Protein AF-A0A7X0HKC8-F1 (afdb_monomer_lite)

Structure (mmCIF, N/CA/C/O backbone):
data_AF-A0A7X0HKC8-F1
#
_entry.id   AF-A0A7X0HKC8-F1
#
loop_
_atom_site.group_PDB
_atom_site.id
_atom_site.type_symbol
_atom_site.label_atom_id
_atom_site.label_alt_id
_atom_site.label_comp_id
_atom_site.label_asym_id
_atom_site.label_entity_id
_atom_site.label_seq_id
_atom_site.pdbx_PDB_ins_code
_atom_site.Cartn_x
_atom_site.Cartn_y
_atom_site.Cartn_z
_atom_site.occupancy
_atom_site.B_iso_or_equiv
_atom_site.auth_seq_id
_atom_site.auth_comp_id
_atom_site.auth_asym_id
_atom_site.auth_atom_id
_atom_site.pdbx_PDB_model_num
ATOM 1 N N . MET A 1 1 ? 8.796 0.384 -24.326 1.00 85.12 1 MET A N 1
ATOM 2 C CA . MET A 1 1 ? 9.056 0.018 -22.917 1.00 85.12 1 MET A CA 1
ATOM 3 C C . MET A 1 1 ? 9.182 1.229 -22.002 1.00 85.12 1 MET A C 1
ATOM 5 O O . MET A 1 1 ? 8.378 1.314 -21.091 1.00 85.12 1 MET A O 1
ATOM 9 N N . THR A 1 2 ? 10.059 2.206 -22.260 1.00 91.94 2 THR A N 1
ATOM 10 C CA . THR A 1 2 ? 10.259 3.383 -21.380 1.00 91.94 2 THR A CA 1
ATOM 11 C C . THR A 1 2 ? 8.975 4.115 -20.975 1.00 91.94 2 THR A C 1
ATOM 13 O O . THR A 1 2 ? 8.730 4.292 -19.790 1.00 91.94 2 THR A O 1
ATOM 16 N N . ALA A 1 3 ? 8.119 4.488 -21.933 1.00 94.56 3 ALA A N 1
ATOM 17 C CA . ALA A 1 3 ? 6.871 5.194 -21.624 1.00 94.56 3 ALA A CA 1
ATOM 18 C C . ALA A 1 3 ? 5.909 4.365 -20.746 1.00 94.56 3 ALA A C 1
ATOM 20 O O . ALA A 1 3 ? 5.246 4.919 -19.877 1.00 94.56 3 ALA A O 1
ATOM 21 N N . HIS A 1 4 ? 5.8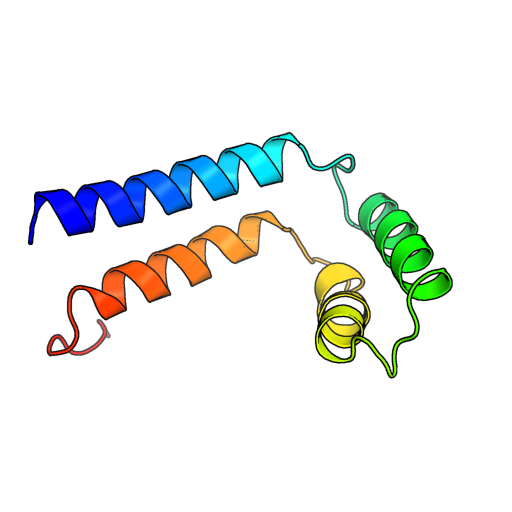67 3.041 -20.932 1.00 94.75 4 HIS A N 1
ATOM 22 C CA . HIS A 1 4 ? 5.043 2.150 -20.109 1.00 94.75 4 HIS A CA 1
ATOM 23 C C . HIS A 1 4 ? 5.597 2.005 -18.689 1.00 94.75 4 HIS A C 1
ATOM 25 O O . HIS A 1 4 ? 4.825 2.060 -17.741 1.00 94.75 4 HIS A O 1
ATOM 31 N N . ALA A 1 5 ? 6.920 1.880 -18.538 1.00 95.19 5 ALA A N 1
ATOM 32 C CA . ALA A 1 5 ? 7.571 1.823 -17.229 1.00 95.19 5 ALA A CA 1
ATOM 33 C C . ALA A 1 5 ? 7.337 3.114 -16.428 1.00 95.19 5 ALA A C 1
ATOM 35 O O . ALA A 1 5 ? 6.906 3.059 -15.281 1.00 95.19 5 ALA A O 1
ATOM 36 N N . VAL A 1 6 ? 7.533 4.276 -17.064 1.00 96.12 6 VAL A N 1
ATOM 37 C CA . VAL A 1 6 ? 7.270 5.582 -16.439 1.00 96.12 6 VAL A CA 1
ATOM 38 C C . VAL A 1 6 ? 5.803 5.703 -16.032 1.00 96.12 6 VAL A C 1
ATOM 40 O O . VAL A 1 6 ? 5.522 6.058 -14.895 1.00 96.12 6 VAL A O 1
ATOM 43 N N . SER A 1 7 ? 4.868 5.357 -16.923 1.00 97.56 7 SE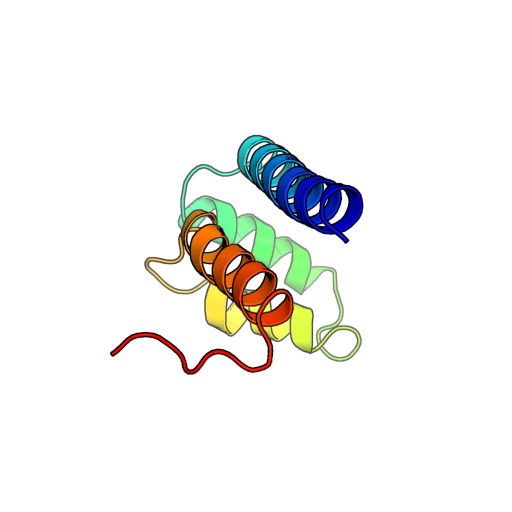R A N 1
ATOM 44 C CA . SER A 1 7 ? 3.434 5.426 -16.622 1.00 97.56 7 SER A CA 1
ATOM 45 C C . SER A 1 7 ? 3.019 4.500 -15.475 1.00 97.56 7 SER A C 1
ATOM 47 O O . SER A 1 7 ? 2.135 4.868 -14.704 1.00 97.56 7 SER A O 1
ATOM 49 N N . LEU A 1 8 ? 3.621 3.312 -15.360 1.00 96.69 8 LEU A N 1
ATOM 50 C CA . LEU A 1 8 ? 3.333 2.363 -14.283 1.00 96.69 8 LEU A CA 1
ATOM 51 C C . LEU A 1 8 ? 3.804 2.901 -12.927 1.00 96.69 8 LEU A C 1
ATOM 53 O O . LEU A 1 8 ? 3.033 2.904 -11.970 1.00 96.69 8 LEU A O 1
ATOM 57 N N . ILE A 1 9 ? 5.045 3.392 -12.867 1.00 97.50 9 ILE A N 1
ATOM 58 C CA . ILE A 1 9 ? 5.629 3.973 -11.651 1.00 97.50 9 ILE A CA 1
ATOM 59 C C . ILE A 1 9 ? 4.836 5.211 -11.215 1.00 97.50 9 ILE A C 1
ATOM 61 O O . ILE A 1 9 ? 4.487 5.332 -10.043 1.00 97.50 9 ILE A O 1
ATOM 65 N N . ASP A 1 10 ? 4.505 6.096 -12.159 1.00 98.06 10 ASP A N 1
ATOM 66 C CA . ASP A 1 10 ? 3.712 7.303 -11.901 1.00 98.06 10 ASP A CA 1
ATOM 67 C C . ASP A 1 10 ? 2.315 6.963 -11.361 1.00 98.06 10 ASP A C 1
ATOM 69 O O . ASP A 1 10 ? 1.881 7.530 -10.361 1.00 98.06 10 ASP A O 1
ATOM 73 N N . SER A 1 11 ? 1.648 5.960 -11.945 1.00 98.06 11 SER A N 1
ATOM 74 C CA . SER A 1 11 ? 0.327 5.512 -11.479 1.00 98.06 11 SER A CA 1
ATOM 75 C C . SER A 1 11 ? 0.371 4.954 -10.055 1.00 98.06 11 SER A C 1
ATOM 77 O O . SER A 1 11 ? -0.536 5.229 -9.269 1.00 98.06 11 SER A O 1
ATOM 79 N N . TYR A 1 12 ? 1.417 4.195 -9.706 1.00 97.88 12 TYR A N 1
ATOM 80 C CA . TYR A 1 12 ? 1.601 3.679 -8.349 1.00 97.88 12 TYR A CA 1
ATOM 81 C C . TYR A 1 12 ? 1.854 4.808 -7.346 1.00 97.88 12 TYR A C 1
ATOM 83 O O . TYR A 1 12 ? 1.154 4.892 -6.341 1.00 97.88 12 TYR A O 1
ATOM 91 N N . LEU A 1 13 ? 2.798 5.709 -7.648 1.00 97.50 13 LEU A N 1
ATOM 92 C CA . LEU A 1 13 ? 3.105 6.883 -6.824 1.00 97.50 13 LEU A CA 1
ATOM 93 C C . LEU A 1 13 ? 1.856 7.729 -6.574 1.00 97.50 13 LEU A C 1
ATOM 95 O O . LEU A 1 13 ? 1.522 8.025 -5.428 1.00 97.50 13 LEU A O 1
ATOM 99 N N . TYR A 1 14 ? 1.153 8.092 -7.646 1.00 97.94 14 TYR A N 1
ATOM 100 C CA . TYR A 1 14 ? -0.040 8.920 -7.560 1.00 97.94 14 TYR A CA 1
ATOM 101 C C . TYR A 1 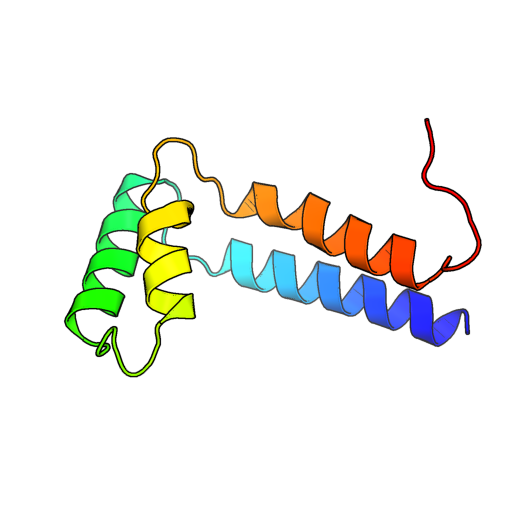14 ? -1.147 8.236 -6.752 1.00 97.94 14 TYR A C 1
ATOM 103 O O . TYR A 1 14 ? -1.713 8.847 -5.846 1.00 97.94 14 TYR A O 1
ATOM 111 N N . GLY A 1 15 ? -1.434 6.965 -7.049 1.00 97.06 15 GLY A N 1
ATOM 112 C CA . GLY A 1 15 ? -2.458 6.194 -6.347 1.00 97.06 15 GLY A CA 1
ATOM 113 C C . GLY A 1 15 ? -2.153 6.035 -4.858 1.00 97.06 15 GLY A C 1
ATOM 114 O O . GLY A 1 15 ? -3.043 6.233 -4.032 1.00 97.06 15 GLY A O 1
ATOM 115 N N . PHE A 1 16 ? -0.896 5.750 -4.511 1.00 96.62 16 PHE A N 1
ATOM 116 C CA . PHE A 1 16 ? -0.476 5.592 -3.123 1.00 96.62 16 PHE A CA 1
ATOM 117 C C . PHE A 1 16 ? -0.628 6.895 -2.337 1.00 96.62 16 PHE A C 1
ATOM 119 O O . PHE A 1 16 ? -1.286 6.903 -1.300 1.00 96.62 16 PHE A O 1
ATOM 126 N N . VAL A 1 17 ? -0.087 8.004 -2.856 1.00 95.38 17 VAL A N 1
ATOM 127 C CA . VAL A 1 17 ? -0.165 9.319 -2.198 1.00 95.38 17 VAL A CA 1
ATOM 128 C C . VAL A 1 17 ? -1.614 9.778 -2.055 1.00 95.38 17 VAL A C 1
ATOM 130 O O . VAL A 1 17 ? -1.991 10.308 -1.008 1.00 95.38 17 VAL A O 1
ATOM 133 N N . LEU A 1 18 ? -2.446 9.568 -3.082 1.00 95.88 18 LEU A N 1
ATOM 134 C CA . LEU A 1 18 ? -3.867 9.897 -3.020 1.00 95.88 18 LEU A CA 1
ATOM 135 C C . LEU A 1 18 ? -4.571 9.102 -1.917 1.00 95.88 18 LEU A C 1
ATOM 137 O O . LEU A 1 18 ? -5.348 9.682 -1.157 1.00 95.88 18 LEU A O 1
ATOM 141 N N . GLN A 1 19 ? -4.302 7.799 -1.820 1.00 91.81 19 GLN A N 1
ATOM 142 C CA . GLN A 1 19 ? -4.899 6.949 -0.797 1.00 91.81 19 GLN A CA 1
ATOM 143 C C . GLN A 1 19 ? -4.418 7.336 0.601 1.00 91.81 19 GLN A C 1
ATOM 145 O O . GLN A 1 19 ? -5.262 7.589 1.453 1.00 91.81 19 GLN A O 1
ATOM 150 N N . GLU A 1 20 ? -3.105 7.453 0.816 1.00 89.94 20 GLU A N 1
ATOM 151 C CA . GLU A 1 20 ? -2.498 7.862 2.090 1.00 89.94 20 GLU A CA 1
ATOM 152 C C . GLU A 1 20 ? -3.064 9.204 2.575 1.00 89.94 20 GLU A C 1
ATOM 154 O O . GLU A 1 20 ? -3.497 9.320 3.718 1.00 89.94 20 GLU A O 1
ATOM 159 N N . SER A 1 21 ? -3.167 10.191 1.679 1.00 90.69 21 SER A N 1
ATOM 160 C CA . SER A 1 21 ? -3.728 11.515 1.994 1.00 90.69 21 SER A CA 1
ATOM 161 C C . SER A 1 21 ? -5.235 11.495 2.272 1.00 90.69 21 SER A C 1
ATOM 163 O O . SER A 1 21 ? -5.764 12.444 2.849 1.00 90.69 21 SER A O 1
ATOM 165 N N . SER A 1 22 ? -5.940 10.456 1.820 1.00 88.94 22 SER A N 1
ATOM 166 C CA . SER A 1 22 ? -7.386 10.294 2.008 1.00 88.94 22 SER A CA 1
ATOM 167 C C . SER A 1 22 ? -7.734 9.419 3.212 1.00 88.94 22 SER A C 1
ATOM 169 O O . SER A 1 22 ? -8.921 9.255 3.508 1.00 88.94 22 SER A O 1
ATOM 171 N N . LEU A 1 23 ? -6.741 8.828 3.888 1.00 84.50 23 LEU A N 1
ATOM 172 C CA . LEU A 1 23 ? -6.993 8.013 5.067 1.00 84.50 23 LEU A CA 1
ATOM 173 C C . LEU A 1 23 ? -7.609 8.895 6.159 1.00 84.50 23 LEU A C 1
ATOM 175 O O . LEU A 1 23 ? -7.049 9.936 6.503 1.00 84.50 23 LEU A O 1
ATOM 179 N N . PRO A 1 24 ? -8.753 8.495 6.737 1.00 76.31 24 PRO A N 1
ATOM 180 C CA . PRO A 1 24 ? -9.426 9.282 7.763 1.00 76.31 24 PRO A CA 1
ATOM 181 C C . PRO A 1 24 ? -8.752 9.143 9.134 1.00 76.31 24 PRO A C 1
ATOM 183 O O . PRO A 1 24 ? -9.382 9.437 10.141 1.00 76.31 24 PRO A O 1
ATOM 186 N N . PHE A 1 25 ? -7.512 8.653 9.185 1.00 74.56 25 PHE A N 1
ATOM 187 C CA . PHE A 1 25 ? -6.797 8.376 10.417 1.00 74.56 25 PHE A CA 1
ATOM 188 C C . PHE A 1 25 ? -5.326 8.753 10.306 1.00 74.56 25 PHE A C 1
ATOM 190 O O . PHE A 1 25 ? -4.689 8.551 9.275 1.00 74.56 25 PHE A O 1
ATOM 197 N N . SER A 1 26 ? -4.781 9.282 11.399 1.00 69.19 26 SER A N 1
ATOM 198 C CA . SER A 1 26 ? -3.366 9.686 11.482 1.00 69.19 26 SER A CA 1
ATOM 199 C C . SER A 1 26 ? -2.520 8.752 12.361 1.00 69.19 26 SER A C 1
ATOM 201 O O . SER A 1 26 ? -1.341 9.020 12.586 1.00 69.19 26 SER A O 1
ATOM 203 N N . GLY A 1 27 ? -3.106 7.669 12.891 1.00 70.12 27 GLY A N 1
ATOM 204 C CA . GLY A 1 27 ? -2.437 6.760 13.821 1.00 70.12 27 GLY A CA 1
ATOM 205 C C . GLY A 1 27 ? -3.132 5.407 13.988 1.00 70.12 27 GLY A C 1
ATOM 206 O O . GLY A 1 27 ? -4.259 5.197 13.538 1.00 70.12 27 GLY A O 1
ATOM 207 N N . THR A 1 28 ? -2.438 4.484 14.654 1.00 67.06 28 THR A N 1
ATOM 208 C CA . THR A 1 28 ? -2.828 3.072 14.816 1.00 67.06 28 THR A CA 1
ATOM 209 C C . THR A 1 28 ? -4.135 2.859 15.584 1.00 67.06 28 THR A C 1
ATOM 211 O O . THR A 1 28 ? -4.855 1.913 15.285 1.00 67.06 28 THR A O 1
ATOM 214 N N . GLU A 1 29 ? -4.477 3.724 16.546 1.00 72.44 29 GLU A N 1
ATOM 215 C CA . GLU A 1 29 ? -5.738 3.623 17.305 1.00 72.44 29 GLU A CA 1
ATOM 216 C C . GLU A 1 29 ? -6.971 3.884 16.429 1.00 72.44 29 GLU A C 1
ATOM 218 O O . GLU A 1 29 ? -7.926 3.112 16.445 1.00 72.44 29 GLU A O 1
ATOM 223 N N . GLU A 1 30 ? -6.938 4.934 15.615 1.00 76.44 30 GLU A N 1
ATOM 224 C CA . GLU A 1 30 ? -8.063 5.337 14.766 1.00 76.44 30 GLU A CA 1
ATOM 225 C C . GLU A 1 30 ? -8.218 4.383 13.563 1.00 76.44 30 GLU A C 1
ATOM 227 O O . GLU A 1 30 ? -9.332 4.009 13.187 1.00 76.44 30 GLU A O 1
ATOM 232 N N . LEU A 1 31 ? -7.097 3.863 13.044 1.00 77.00 31 LEU A N 1
ATOM 233 C CA . LEU A 1 31 ? -7.092 2.739 12.103 1.00 77.00 31 LEU A CA 1
ATOM 234 C C . LEU A 1 31 ? -7.765 1.497 12.704 1.00 77.00 31 LEU A C 1
ATOM 236 O O . LEU A 1 31 ? -8.514 0.809 12.007 1.00 77.00 31 LEU A O 1
ATOM 240 N N . ALA A 1 32 ? -7.530 1.212 13.988 1.00 75.69 32 ALA A N 1
ATOM 241 C CA . ALA A 1 32 ? -8.101 0.043 14.636 1.00 75.69 32 ALA A CA 1
ATOM 242 C C . ALA A 1 32 ? -9.620 0.123 14.798 1.00 75.69 32 ALA A C 1
ATOM 244 O O . ALA A 1 32 ? -10.315 -0.883 14.621 1.00 75.69 32 ALA A O 1
ATOM 245 N N . GLU A 1 33 ? -10.154 1.314 15.062 1.00 79.88 33 GLU A N 1
ATOM 246 C CA . GLU A 1 33 ? -11.600 1.532 15.093 1.00 79.88 33 GLU A CA 1
ATOM 247 C C . GLU A 1 33 ? -12.242 1.309 13.719 1.00 79.88 33 GLU A C 1
ATOM 249 O O . GLU A 1 33 ? -13.258 0.610 13.622 1.00 79.88 33 GLU A O 1
ATOM 254 N N . VAL A 1 34 ? -11.632 1.841 12.653 1.00 79.50 34 VAL A N 1
ATOM 255 C CA . VAL A 1 34 ? -12.122 1.689 11.274 1.00 79.50 34 VAL A CA 1
ATOM 256 C C . VAL A 1 34 ? -12.027 0.235 10.814 1.00 79.50 34 VAL A C 1
ATOM 258 O O . VAL A 1 34 ? -13.018 -0.321 10.340 1.00 79.50 34 VAL A O 1
ATOM 261 N N . ALA A 1 35 ? -10.878 -0.419 11.000 1.00 78.88 35 ALA A N 1
ATOM 262 C CA . ALA A 1 35 ? -10.697 -1.830 10.663 1.00 78.88 35 ALA A CA 1
ATOM 263 C C . ALA A 1 35 ? -11.667 -2.718 11.458 1.00 78.88 35 ALA A C 1
ATOM 265 O O . ALA A 1 35 ? -12.302 -3.609 10.896 1.00 78.88 35 ALA A O 1
ATOM 266 N N . GLY A 1 36 ? -11.862 -2.428 12.747 1.00 78.38 36 GLY A N 1
ATOM 267 C CA . GLY A 1 36 ? -12.851 -3.107 13.576 1.00 78.38 36 GLY A CA 1
ATOM 268 C C . GLY A 1 36 ? -14.288 -2.906 13.086 1.00 78.38 36 GLY A C 1
ATOM 269 O O . GLY A 1 36 ? -15.084 -3.837 13.164 1.00 78.38 36 GLY A O 1
ATOM 270 N N . ALA A 1 37 ? -14.640 -1.723 12.571 1.00 81.25 37 ALA A N 1
ATOM 271 C CA . ALA A 1 37 ? -15.950 -1.472 11.966 1.00 81.25 37 ALA A CA 1
ATOM 272 C C . ALA A 1 37 ? -16.149 -2.268 10.673 1.00 81.25 37 ALA A C 1
ATOM 274 O O . ALA A 1 37 ? -17.158 -2.955 10.533 1.00 81.25 37 ALA A O 1
ATOM 275 N N . ILE A 1 38 ? -15.150 -2.257 9.792 1.00 78.06 38 ILE A N 1
ATOM 276 C CA . ILE A 1 38 ? -15.141 -3.028 8.545 1.00 78.06 38 ILE A CA 1
ATOM 277 C C . ILE A 1 38 ? -15.337 -4.520 8.842 1.00 78.06 38 ILE A C 1
ATOM 279 O O . ILE A 1 38 ? -16.207 -5.146 8.248 1.00 78.06 38 ILE A O 1
ATOM 283 N N . LEU A 1 39 ? -14.602 -5.085 9.805 1.00 78.81 39 LEU A N 1
ATOM 284 C CA . LEU A 1 39 ? -14.714 -6.505 10.170 1.00 78.81 39 LEU A CA 1
ATOM 285 C C . LEU A 1 39 ? -16.042 -6.890 10.829 1.00 78.81 39 LEU A C 1
ATOM 287 O O . LEU A 1 39 ? -16.431 -8.052 10.763 1.00 78.81 39 LEU A O 1
ATOM 291 N N . ARG A 1 40 ? -16.731 -5.955 11.494 1.00 82.56 40 ARG A N 1
ATOM 292 C CA . ARG A 1 40 ? -18.072 -6.222 12.040 1.00 82.56 40 ARG A CA 1
ATOM 293 C C . ARG A 1 40 ? -19.115 -6.342 10.935 1.00 82.56 40 ARG A C 1
ATOM 295 O O . ARG A 1 40 ? -20.019 -7.165 11.056 1.00 82.56 40 ARG A O 1
ATOM 302 N N . ASP A 1 41 ? -18.980 -5.529 9.894 1.00 82.44 41 ASP A N 1
ATOM 303 C CA . ASP A 1 41 ? -19.974 -5.423 8.827 1.00 82.44 41 ASP A CA 1
ATOM 304 C C . ASP A 1 41 ? -19.683 -6.374 7.649 1.00 82.44 41 ASP A C 1
ATOM 306 O O . ASP A 1 41 ? -20.587 -6.685 6.869 1.00 82.44 41 ASP A O 1
ATOM 310 N N . LEU A 1 42 ? -18.446 -6.872 7.524 1.00 78.81 42 LEU A N 1
ATOM 311 C CA . LEU A 1 42 ? -18.028 -7.819 6.488 1.00 78.81 42 LEU A CA 1
ATOM 312 C C . LEU A 1 42 ? -17.866 -9.242 7.045 1.00 78.81 42 LEU A C 1
ATOM 314 O O . LEU A 1 42 ? -17.064 -9.460 7.954 1.00 78.81 42 LEU A O 1
ATOM 318 N N . PRO A 1 43 ? -18.550 -10.246 6.464 1.00 78.38 43 PRO A N 1
ATOM 319 C CA . PRO A 1 43 ? -18.342 -11.641 6.828 1.00 78.38 43 PRO A CA 1
ATOM 320 C C . PRO A 1 43 ? -16.899 -12.067 6.519 1.00 78.38 43 PRO A C 1
ATOM 322 O O . PRO A 1 43 ? -16.458 -12.023 5.368 1.00 78.38 43 PRO A O 1
ATOM 325 N N . ALA A 1 44 ? -16.147 -12.480 7.543 1.00 78.31 44 ALA A N 1
ATOM 326 C CA . ALA A 1 44 ? -14.747 -12.886 7.390 1.00 78.31 44 ALA A CA 1
ATOM 327 C C . ALA A 1 44 ? -14.574 -14.127 6.491 1.00 78.31 44 ALA A C 1
ATOM 329 O O . ALA A 1 44 ? -13.545 -14.286 5.841 1.00 78.31 44 ALA A O 1
ATOM 330 N N . ASP A 1 45 ? -15.589 -14.988 6.419 1.00 84.50 45 ASP A N 1
ATOM 331 C CA . ASP A 1 45 ? -15.642 -16.151 5.529 1.00 84.50 45 ASP A CA 1
ATOM 332 C C . ASP A 1 45 ? -15.809 -15.762 4.051 1.00 84.50 45 ASP A C 1
ATOM 334 O O . ASP A 1 45 ? -15.277 -16.441 3.172 1.00 84.50 45 ASP A O 1
ATOM 338 N N . ALA A 1 46 ? -16.495 -14.652 3.770 1.00 88.06 46 ALA A N 1
ATOM 339 C CA . ALA A 1 46 ? -16.634 -14.105 2.423 1.00 88.06 46 ALA A CA 1
ATOM 340 C C . ALA A 1 46 ? -15.384 -13.332 1.964 1.00 88.06 46 ALA A C 1
ATOM 342 O O . ALA A 1 46 ? -15.113 -13.258 0.763 1.00 88.06 46 ALA A O 1
ATOM 343 N N . HIS A 1 47 ? -14.612 -12.774 2.904 1.00 87.56 47 HIS A N 1
ATOM 344 C CA . HIS A 1 47 ? -13.453 -11.921 2.616 1.00 87.56 47 HIS A CA 1
ATOM 345 C C . HIS A 1 47 ? -12.220 -12.273 3.470 1.00 87.56 47 HIS A C 1
ATOM 347 O O . HIS A 1 47 ? -11.726 -11.427 4.221 1.00 87.56 47 HIS A O 1
ATOM 353 N N . PRO A 1 48 ? -11.666 -13.493 3.334 1.00 89.19 48 PRO A N 1
ATOM 354 C CA . PRO A 1 48 ? -10.620 -13.994 4.228 1.00 89.19 48 PRO A CA 1
ATOM 355 C C . PRO A 1 48 ? -9.334 -13.155 4.208 1.00 89.19 48 PRO A C 1
ATOM 357 O O . PRO A 1 48 ? -8.779 -12.880 5.264 1.00 89.19 48 PRO A O 1
ATOM 360 N N . HIS A 1 49 ? -8.890 -12.674 3.043 1.00 89.38 49 HIS A N 1
ATOM 361 C CA . HIS A 1 49 ? -7.676 -11.848 2.952 1.00 89.38 49 HIS A CA 1
ATOM 362 C C . HIS A 1 49 ? -7.859 -10.428 3.493 1.00 89.38 49 HIS A C 1
ATOM 364 O O . HIS A 1 49 ? -6.908 -9.822 3.974 1.00 89.38 49 HIS A O 1
ATOM 370 N N . LEU A 1 50 ? -9.081 -9.890 3.441 1.00 85.62 50 LEU A N 1
ATOM 371 C CA . LEU A 1 50 ? -9.371 -8.602 4.067 1.00 85.62 50 LEU A CA 1
ATOM 372 C C . LEU A 1 50 ? -9.398 -8.747 5.591 1.00 85.62 50 LEU A C 1
ATOM 374 O O . LEU A 1 50 ? -8.891 -7.880 6.300 1.00 85.62 50 LEU A O 1
ATOM 378 N N . ALA A 1 51 ? -9.953 -9.861 6.080 1.00 87.75 51 ALA A N 1
ATOM 379 C CA . ALA A 1 51 ? -9.908 -10.208 7.491 1.00 87.75 51 ALA A CA 1
ATOM 380 C C . ALA A 1 51 ? -8.464 -10.352 7.986 1.00 87.75 51 ALA A C 1
ATOM 382 O O . ALA A 1 51 ? -8.101 -9.715 8.968 1.00 87.75 51 ALA A O 1
ATOM 383 N N . GLU A 1 52 ? -7.635 -11.096 7.253 1.00 89.00 52 GLU A N 1
ATOM 384 C CA . GLU A 1 52 ? -6.204 -11.254 7.521 1.00 89.00 52 GLU A CA 1
ATOM 385 C C . GLU A 1 52 ? -5.461 -9.913 7.519 1.00 89.00 52 GLU A C 1
ATOM 387 O O . GLU A 1 52 ? -4.759 -9.609 8.480 1.00 89.00 52 GLU A O 1
ATOM 392 N N . LEU A 1 53 ? -5.658 -9.068 6.500 1.00 85.44 53 LEU A N 1
ATOM 393 C CA . LEU A 1 53 ? -5.052 -7.734 6.446 1.00 85.44 53 LEU A CA 1
ATOM 394 C C . LEU A 1 53 ? -5.394 -6.917 7.697 1.00 85.44 53 LEU A C 1
ATOM 396 O O . LEU A 1 53 ? -4.521 -6.292 8.298 1.00 85.44 53 LEU A O 1
ATOM 400 N N . ALA A 1 54 ? -6.659 -6.930 8.107 1.00 84.38 54 ALA A N 1
ATOM 401 C CA . ALA A 1 54 ? -7.090 -6.193 9.279 1.00 84.38 54 ALA A CA 1
ATOM 402 C C . ALA A 1 54 ? -6.471 -6.762 10.565 1.00 84.38 54 ALA A C 1
ATOM 404 O O . ALA A 1 54 ? -5.881 -6.009 11.336 1.00 84.38 54 ALA A O 1
ATOM 405 N N . THR A 1 55 ? -6.570 -8.071 10.806 1.00 85.75 55 THR A N 1
ATOM 406 C CA . THR A 1 55 ? -6.170 -8.677 12.086 1.00 85.75 55 THR A CA 1
ATOM 407 C C . THR A 1 55 ? -4.670 -8.900 12.219 1.00 85.75 55 THR A C 1
ATOM 409 O O . THR A 1 55 ? -4.122 -8.733 13.308 1.00 85.75 55 THR A O 1
ATOM 412 N N . GLU A 1 56 ? -3.991 -9.268 11.135 1.00 87.25 56 GLU A N 1
ATOM 413 C CA . GLU A 1 56 ? -2.577 -9.642 11.165 1.00 87.25 56 GLU A CA 1
ATOM 414 C C . GLU A 1 56 ? -1.625 -8.497 10.828 1.00 87.25 56 GLU A C 1
ATOM 416 O O . GLU A 1 56 ? -0.446 -8.589 11.182 1.00 87.25 56 GLU A O 1
ATOM 421 N N . HIS A 1 57 ? -2.128 -7.416 10.225 1.00 85.25 57 HIS A N 1
ATOM 422 C CA . HIS A 1 57 ? -1.316 -6.270 9.817 1.00 85.25 57 HIS A CA 1
ATOM 423 C C . HIS A 1 57 ? -1.846 -4.955 10.393 1.00 85.25 57 HIS A C 1
ATOM 425 O O . HIS A 1 57 ? -1.230 -4.408 11.304 1.00 85.25 57 HIS A O 1
ATOM 431 N N . ALA A 1 58 ? -3.001 -4.473 9.928 1.00 82.38 58 ALA A N 1
ATOM 432 C CA . ALA A 1 58 ? -3.483 -3.123 10.231 1.00 82.38 58 ALA A CA 1
ATOM 433 C C . ALA A 1 58 ? -3.742 -2.882 11.730 1.00 82.38 58 ALA A C 1
ATOM 435 O O . ALA A 1 58 ? -3.498 -1.791 12.237 1.00 82.38 58 ALA A O 1
ATOM 436 N N . LEU A 1 59 ? -4.219 -3.902 12.452 1.00 83.06 59 LEU A N 1
ATOM 437 C CA . LEU A 1 59 ? -4.472 -3.838 13.895 1.00 83.06 59 LEU A CA 1
ATOM 438 C C . LEU A 1 59 ? -3.228 -4.087 14.758 1.00 83.06 59 LEU A C 1
ATOM 440 O O . LEU A 1 59 ? -3.313 -3.974 15.986 1.00 83.06 59 LEU A O 1
ATOM 444 N N . LYS A 1 60 ? -2.078 -4.447 14.172 1.00 83.69 60 LYS A N 1
ATOM 445 C CA . LYS A 1 60 ? -0.873 -4.701 14.965 1.00 83.69 60 LYS A CA 1
ATOM 446 C C . LYS A 1 60 ? -0.209 -3.397 15.413 1.00 83.69 60 LYS A C 1
ATOM 448 O O . LYS A 1 60 ? -0.160 -2.423 14.659 1.00 83.69 60 LYS A O 1
ATOM 453 N N . PRO A 1 61 ? 0.349 -3.363 16.639 1.00 81.00 61 PRO A N 1
ATOM 454 C CA . PRO A 1 61 ? 1.108 -2.213 17.106 1.00 81.00 61 PRO A CA 1
ATOM 455 C C . PRO A 1 61 ? 2.264 -1.888 16.159 1.00 81.00 61 PRO A C 1
ATOM 457 O O . PRO A 1 61 ? 3.016 -2.778 15.767 1.00 81.00 61 PRO A O 1
ATOM 460 N N . GLY A 1 62 ? 2.425 -0.604 15.845 1.00 80.88 62 GLY A N 1
ATOM 461 C CA . GLY A 1 62 ? 3.513 -0.121 14.998 1.00 80.88 62 GLY A CA 1
ATOM 462 C C . GLY A 1 62 ? 3.255 -0.216 13.496 1.00 80.88 62 GLY A C 1
ATOM 463 O O . GLY A 1 62 ? 4.135 0.173 12.742 1.00 80.88 62 GLY A O 1
ATOM 464 N N . TYR A 1 63 ? 2.080 -0.679 13.058 1.00 83.06 63 TYR A N 1
ATOM 465 C CA . TYR A 1 63 ? 1.705 -0.588 11.650 1.00 83.06 63 TYR A CA 1
ATOM 466 C C . TYR A 1 63 ? 1.580 0.878 11.212 1.00 83.06 63 TYR A C 1
ATOM 468 O O . TYR A 1 63 ? 0.803 1.643 11.791 1.00 83.06 63 TYR A O 1
ATOM 476 N N . ALA A 1 64 ? 2.306 1.258 10.164 1.00 84.50 64 ALA A N 1
ATOM 477 C CA . ALA A 1 64 ? 2.101 2.508 9.454 1.00 84.50 64 ALA A CA 1
ATOM 478 C C . ALA A 1 64 ? 1.789 2.196 7.991 1.00 84.50 64 ALA A C 1
ATOM 480 O O . ALA A 1 64 ? 2.555 1.511 7.324 1.00 84.50 64 ALA A O 1
ATOM 481 N N . TYR A 1 65 ? 0.684 2.737 7.469 1.00 85.88 65 TYR A N 1
ATOM 482 C CA . TYR A 1 65 ? 0.313 2.535 6.064 1.00 85.88 65 TYR A CA 1
ATOM 483 C C . TYR A 1 65 ? 1.447 2.941 5.104 1.00 85.88 65 TYR A C 1
ATOM 485 O O . TYR A 1 65 ? 1.673 2.276 4.099 1.00 85.88 65 TYR A O 1
ATOM 493 N N . ALA A 1 66 ? 2.205 3.987 5.455 1.00 89.12 66 ALA A N 1
ATOM 494 C CA . ALA A 1 66 ? 3.372 4.456 4.711 1.00 89.12 66 ALA A CA 1
ATOM 495 C C . ALA A 1 66 ? 4.455 3.378 4.497 1.00 89.12 66 ALA A C 1
ATOM 497 O O . ALA A 1 66 ? 5.178 3.437 3.501 1.00 89.12 66 ALA A O 1
ATOM 498 N N . ASP A 1 67 ? 4.554 2.376 5.378 1.00 89.81 67 ASP A N 1
ATOM 499 C CA . ASP A 1 67 ? 5.543 1.298 5.258 1.00 89.81 67 ASP A CA 1
ATOM 500 C C . ASP A 1 67 ? 5.278 0.409 4.026 1.00 89.81 67 ASP A C 1
ATOM 502 O O . ASP A 1 67 ? 6.208 -0.166 3.456 1.00 89.81 67 ASP A O 1
ATOM 506 N N . GLU A 1 68 ? 4.033 0.365 3.538 1.00 92.06 68 GLU A N 1
ATOM 507 C CA . GLU A 1 68 ? 3.643 -0.404 2.347 1.00 92.06 68 GLU A CA 1
ATOM 508 C C . GLU A 1 68 ? 4.175 0.209 1.039 1.00 92.06 68 GLU A C 1
ATOM 510 O O . GLU A 1 68 ? 4.305 -0.485 0.023 1.00 92.06 68 GLU A O 1
ATOM 515 N N . PHE A 1 69 ? 4.520 1.504 1.048 1.00 95.06 69 PHE A N 1
ATOM 516 C CA . PHE A 1 69 ? 5.001 2.223 -0.135 1.00 95.06 69 PHE A CA 1
ATOM 517 C C . PHE A 1 69 ? 6.294 1.617 -0.686 1.00 95.06 69 PHE A C 1
ATOM 519 O O . PHE A 1 69 ? 6.429 1.349 -1.882 1.00 95.06 69 PHE A O 1
ATOM 526 N N . GLY A 1 70 ? 7.273 1.408 0.198 1.00 95.56 70 GLY A N 1
ATOM 527 C CA . GLY A 1 70 ? 8.593 0.930 -0.204 1.00 95.56 70 GLY A CA 1
ATOM 528 C C . GLY A 1 70 ? 8.527 -0.473 -0.799 1.00 95.56 70 GLY A C 1
ATOM 529 O O . GLY A 1 70 ? 9.166 -0.748 -1.817 1.00 95.56 70 GLY A O 1
ATOM 530 N N . TYR A 1 71 ? 7.712 -1.343 -0.196 1.00 95.38 71 TYR A N 1
ATOM 531 C CA . TYR A 1 71 ? 7.535 -2.717 -0.655 1.00 95.38 71 TYR A CA 1
ATOM 532 C C . TYR A 1 71 ? 6.916 -2.771 -2.056 1.00 95.38 71 TYR A C 1
ATOM 534 O O . TYR A 1 71 ? 7.471 -3.406 -2.954 1.00 95.38 71 TYR A O 1
ATOM 542 N N . GLY A 1 72 ? 5.801 -2.065 -2.274 1.00 96.00 72 GLY A N 1
ATOM 543 C CA . GLY A 1 72 ? 5.126 -2.069 -3.572 1.00 96.00 72 GLY A CA 1
ATOM 544 C C . GLY A 1 72 ? 5.957 -1.425 -4.684 1.00 96.00 72 GLY A C 1
ATOM 545 O O . GLY A 1 72 ? 5.999 -1.958 -5.795 1.00 96.00 72 GLY A O 1
ATOM 546 N N . LEU A 1 73 ? 6.682 -0.337 -4.392 1.00 97.00 73 LEU A N 1
ATOM 547 C CA . LEU A 1 73 ? 7.597 0.266 -5.364 1.00 97.00 73 LEU A CA 1
ATOM 548 C C . LEU A 1 73 ? 8.725 -0.699 -5.746 1.00 97.00 73 LEU A C 1
ATOM 550 O O . LEU A 1 73 ? 9.023 -0.837 -6.930 1.00 97.00 73 LEU A O 1
ATOM 554 N N . THR A 1 74 ? 9.317 -1.387 -4.767 1.00 95.81 74 THR A N 1
ATOM 555 C CA . THR A 1 74 ? 10.370 -2.387 -5.010 1.00 95.81 74 THR A CA 1
ATOM 556 C C . THR A 1 74 ? 9.852 -3.501 -5.916 1.00 95.81 74 THR A C 1
ATOM 558 O O . THR A 1 74 ? 10.457 -3.771 -6.948 1.00 95.81 74 THR A O 1
ATOM 561 N N . LEU A 1 75 ? 8.668 -4.052 -5.623 1.00 95.88 75 LEU A N 1
ATOM 562 C CA . LEU A 1 75 ? 8.037 -5.080 -6.454 1.00 95.88 75 LEU A CA 1
ATOM 563 C C . LEU A 1 75 ? 7.847 -4.623 -7.914 1.00 95.88 75 LEU A C 1
ATOM 565 O O . LEU A 1 75 ? 8.077 -5.395 -8.845 1.00 95.88 75 LEU A O 1
ATOM 569 N N . ILE A 1 76 ? 7.426 -3.371 -8.124 1.00 95.25 76 ILE A N 1
ATOM 570 C CA . ILE A 1 76 ? 7.2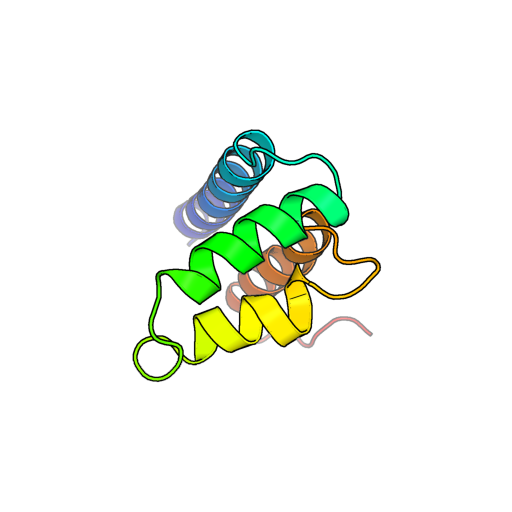50 -2.802 -9.468 1.00 95.25 76 ILE A CA 1
ATOM 571 C C . ILE A 1 76 ? 8.593 -2.647 -10.180 1.00 95.25 76 ILE A C 1
ATOM 573 O O . ILE A 1 76 ? 8.692 -2.985 -11.359 1.00 95.25 76 ILE A O 1
ATOM 577 N N . LEU A 1 77 ? 9.613 -2.128 -9.495 1.00 94.38 77 LEU A N 1
ATOM 578 C CA . LEU A 1 77 ? 10.939 -1.921 -10.075 1.00 94.38 77 LEU A CA 1
ATOM 579 C C . LEU A 1 77 ? 11.601 -3.254 -10.442 1.00 94.38 77 LEU A C 1
ATOM 581 O O . LEU A 1 77 ? 12.094 -3.387 -11.561 1.00 94.38 77 LEU A O 1
ATOM 585 N N . ASP A 1 78 ? 11.517 -4.259 -9.572 1.00 93.81 78 ASP A N 1
ATOM 586 C CA . ASP A 1 78 ? 12.053 -5.599 -9.826 1.00 93.81 78 ASP A CA 1
ATOM 587 C C . ASP A 1 78 ? 11.380 -6.251 -11.045 1.00 93.81 78 ASP A C 1
ATOM 589 O O . ASP A 1 78 ? 12.040 -6.838 -11.902 1.00 93.81 78 ASP A O 1
ATOM 593 N N . ALA A 1 79 ? 10.061 -6.081 -11.203 1.00 91.62 79 ALA A N 1
ATOM 594 C CA . ALA A 1 79 ? 9.326 -6.613 -12.353 1.00 91.62 79 ALA A CA 1
ATOM 595 C C . ALA A 1 79 ? 9.728 -5.973 -13.697 1.00 91.62 79 ALA A C 1
ATOM 597 O O . ALA A 1 79 ? 9.522 -6.572 -14.757 1.00 91.62 79 ALA A O 1
ATOM 598 N N . LEU A 1 80 ? 10.296 -4.763 -13.677 1.00 89.94 80 LEU A N 1
ATOM 599 C CA . LEU A 1 80 ? 10.837 -4.103 -14.868 1.00 89.94 80 LEU A CA 1
ATOM 600 C C . LEU A 1 80 ? 12.239 -4.620 -15.241 1.00 89.94 80 LEU A C 1
ATOM 602 O O . LEU A 1 80 ? 12.677 -4.389 -16.371 1.00 89.94 80 LEU A O 1
ATOM 606 N N . HIS A 1 81 ? 12.902 -5.342 -14.331 1.00 85.81 81 HIS A N 1
ATOM 607 C CA . HIS A 1 81 ? 14.262 -5.872 -14.454 1.00 85.81 81 HIS A CA 1
ATOM 608 C C . HIS A 1 81 ? 14.332 -7.381 -14.115 1.00 85.81 81 HIS A C 1
ATOM 610 O O . HIS A 1 81 ? 15.113 -7.788 -13.259 1.00 85.81 81 HIS A O 1
ATOM 616 N N . PRO A 1 82 ? 13.563 -8.255 -14.794 1.00 72.19 82 PRO A N 1
ATOM 617 C CA . PRO A 1 82 ? 13.387 -9.652 -14.372 1.00 72.19 82 PRO A CA 1
ATOM 618 C C . PRO A 1 82 ? 14.660 -10.521 -14.429 1.00 72.19 82 PRO A C 1
ATOM 620 O O . PRO A 1 82 ? 14.691 -11.579 -13.804 1.00 72.19 82 PRO A O 1
ATOM 623 N N . ASP A 1 83 ? 15.692 -10.092 -15.165 1.00 74.06 83 ASP A N 1
ATOM 624 C CA . ASP A 1 83 ? 16.960 -10.820 -15.340 1.00 74.06 83 ASP A CA 1
ATOM 625 C C . ASP A 1 83 ? 18.113 -10.254 -14.483 1.00 74.06 83 ASP A C 1
ATOM 627 O O . ASP A 1 83 ? 19.233 -10.774 -14.517 1.00 74.06 83 ASP A O 1
ATOM 631 N N . GLU A 1 84 ? 17.876 -9.175 -13.732 1.00 66.94 84 GLU A N 1
ATOM 632 C CA . GLU A 1 84 ? 18.883 -8.532 -12.888 1.00 66.94 84 GLU A CA 1
ATOM 633 C C . GLU A 1 84 ? 18.811 -9.144 -11.479 1.00 66.94 84 GLU A C 1
ATOM 635 O O . GLU A 1 84 ? 17.762 -9.146 -10.838 1.00 66.94 84 GLU A O 1
ATOM 640 N N . ALA A 1 85 ? 19.906 -9.749 -11.003 1.00 58.06 85 ALA A N 1
ATOM 641 C CA . ALA A 1 85 ? 19.935 -10.326 -9.658 1.00 58.06 85 ALA A CA 1
ATOM 642 C C . ALA A 1 85 ? 19.738 -9.213 -8.608 1.00 58.06 85 ALA A C 1
ATOM 644 O O . ALA A 1 85 ? 20.336 -8.144 -8.770 1.00 58.06 85 ALA A O 1
ATOM 645 N N . PRO A 1 86 ? 18.954 -9.444 -7.533 1.00 54.97 86 PRO A N 1
ATOM 646 C CA . PRO A 1 86 ? 18.732 -8.424 -6.516 1.00 54.97 86 PRO A CA 1
ATOM 647 C C . PRO A 1 86 ? 2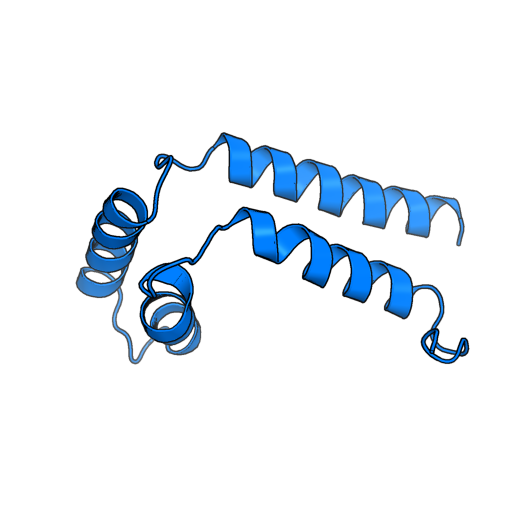0.075 -7.977 -5.916 1.00 54.97 86 PRO A C 1
ATOM 649 O O . PRO A 1 86 ? 20.973 -8.813 -5.744 1.00 54.97 86 PRO A O 1
ATOM 652 N N . PRO A 1 87 ? 20.250 -6.673 -5.633 1.00 55.03 87 PRO A N 1
ATOM 653 C CA . PRO A 1 87 ? 21.494 -6.160 -5.075 1.00 55.03 87 PRO A CA 1
ATOM 654 C C . PRO A 1 87 ? 21.809 -6.820 -3.715 1.00 55.03 87 PRO A C 1
ATOM 656 O O . PRO A 1 87 ? 20.879 -7.198 -2.999 1.00 55.03 87 PRO A O 1
ATOM 659 N N . PRO A 1 88 ? 23.104 -6.993 -3.379 1.00 53.47 88 PRO A N 1
ATOM 660 C CA . PRO A 1 88 ? 23.549 -7.674 -2.161 1.00 53.47 88 PRO A CA 1
ATOM 661 C C . PRO A 1 88 ? 23.224 -6.916 -0.869 1.00 53.47 88 PRO A C 1
ATOM 663 O O . PRO A 1 88 ? 23.188 -5.664 -0.897 1.00 53.47 88 PRO A O 1
#

Secondary structure (DSSP, 8-state):
-HHHHHHHHHHHHHHHHHHHHH-S-SSHHHHHHHHHHHHHHS-TTT-HHHHHIIIIIITSTT--TTHHHHHHHHHHHHHH-TTSPPP-

Foldseek 3Di:
DVVVLVVVLVCLVVVLVVVLVPPPDDDLVVLLVVLVVVPVVDDCVVPVVSVCCSPVASNDPPHDSVVVSVVVSVVSVCVVVVPDDPDD

pLDDT: mean 85.28, std 10.45, range [53.47, 98.06]

Radius of gyration: 16.26 Å; chains: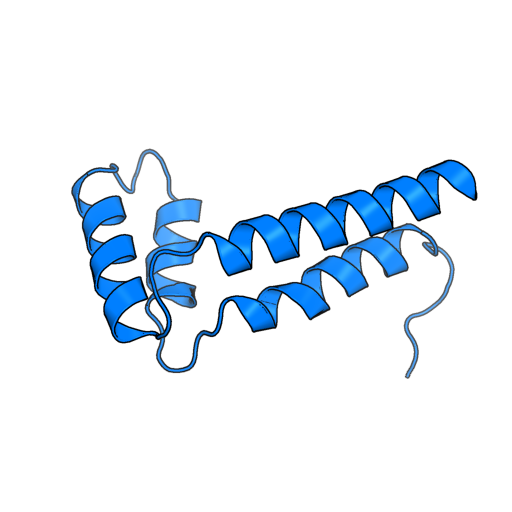 1; bounding box: 44×28×40 Å

Sequence (88 aa):
MTAHAVSLIDSYLYGFVLQESSLPFSGTEELAEVAGAILRDLPADAHPHLAELATEHALKPGYAYADEFGYGLTLILDALHPDEAPPP

InterPro domains:
  IPR004111 Tetracycline repressor TetR, C-terminal [PF02909] (2-80)
  IPR036271 Tetracyclin repressor-like, C-terminal domain superfamily [SSF48498] (2-81)

Organism: NCBI:txid67283